Protein AF-A0A5C8CJ80-F1 (afdb_monomer)

Organism: NCBI:txid29522

Structure (mmCIF, N/CA/C/O backbone):
data_AF-A0A5C8CJ80-F1
#
_entry.id   AF-A0A5C8CJ80-F1
#
loop_
_atom_site.group_PDB
_atom_site.id
_atom_site.type_symbol
_atom_site.label_atom_id
_atom_site.label_alt_id
_atom_site.label_comp_id
_atom_site.label_asym_id
_atom_site.label_entity_id
_atom_site.label_seq_id
_atom_site.pdbx_PDB_ins_code
_atom_site.Cartn_x
_atom_site.Cartn_y
_atom_site.Cartn_z
_atom_site.occupancy
_atom_site.B_iso_or_equiv
_atom_site.auth_seq_id
_atom_site.auth_comp_id
_atom_site.auth_asym_id
_atom_site.auth_atom_id
_atom_site.pdbx_PDB_model_num
ATOM 1 N N . MET A 1 1 ? 3.776 5.904 17.808 1.00 72.81 1 MET A N 1
ATOM 2 C CA . MET A 1 1 ? 3.962 5.708 16.354 1.00 72.81 1 MET A CA 1
ATOM 3 C C . MET A 1 1 ? 4.358 7.046 15.762 1.00 72.81 1 MET A C 1
ATOM 5 O O . MET A 1 1 ? 3.759 8.034 16.156 1.00 72.81 1 MET A O 1
ATOM 9 N N . ASN A 1 2 ? 5.390 7.100 14.919 1.00 91.06 2 ASN A N 1
ATOM 10 C CA . ASN A 1 2 ? 5.827 8.347 14.285 1.00 91.06 2 ASN A CA 1
ATOM 11 C C . ASN A 1 2 ? 4.732 8.853 13.321 1.00 91.06 2 ASN A C 1
ATOM 13 O O . ASN A 1 2 ? 4.213 8.069 12.525 1.00 91.06 2 ASN A O 1
ATOM 17 N N . GLU A 1 3 ? 4.384 10.140 13.386 1.00 95.50 3 GLU A N 1
ATOM 18 C CA . GLU A 1 3 ? 3.374 10.762 12.514 1.00 95.50 3 GLU A CA 1
ATOM 19 C C . GLU A 1 3 ? 3.745 10.670 11.023 1.00 95.50 3 GLU A C 1
ATOM 21 O O . GLU A 1 3 ? 2.868 10.511 10.178 1.00 95.50 3 GLU A O 1
ATOM 26 N N . ILE A 1 4 ? 5.040 10.668 10.687 1.00 96.56 4 ILE A N 1
ATOM 27 C CA . ILE A 1 4 ? 5.526 10.464 9.315 1.00 96.56 4 ILE A CA 1
ATOM 28 C C . ILE A 1 4 ? 5.217 9.043 8.833 1.00 96.56 4 ILE A C 1
ATOM 30 O O . ILE A 1 4 ? 4.708 8.862 7.729 1.00 96.56 4 ILE A O 1
ATOM 34 N N . ILE A 1 5 ? 5.474 8.033 9.671 1.00 96.88 5 ILE A N 1
ATOM 35 C CA . ILE A 1 5 ? 5.142 6.632 9.362 1.00 96.88 5 ILE A CA 1
ATOM 36 C C . ILE A 1 5 ? 3.631 6.506 9.149 1.00 96.88 5 ILE A C 1
ATOM 38 O O . ILE A 1 5 ? 3.196 5.886 8.179 1.00 96.88 5 ILE A O 1
ATOM 42 N N . ARG A 1 6 ? 2.840 7.154 10.019 1.00 96.62 6 ARG A N 1
ATOM 43 C CA . ARG A 1 6 ? 1.379 7.204 9.907 1.00 96.62 6 ARG A CA 1
ATOM 44 C C . ARG A 1 6 ? 0.913 7.798 8.589 1.00 96.62 6 ARG A C 1
ATOM 46 O O . ARG A 1 6 ? 0.089 7.185 7.913 1.00 96.62 6 ARG A O 1
ATOM 53 N N . LYS A 1 7 ? 1.449 8.960 8.221 1.00 97.25 7 LYS A N 1
ATOM 54 C CA . LYS A 1 7 ? 1.187 9.601 6.932 1.00 97.25 7 LYS A CA 1
ATOM 55 C C . LYS A 1 7 ? 1.499 8.6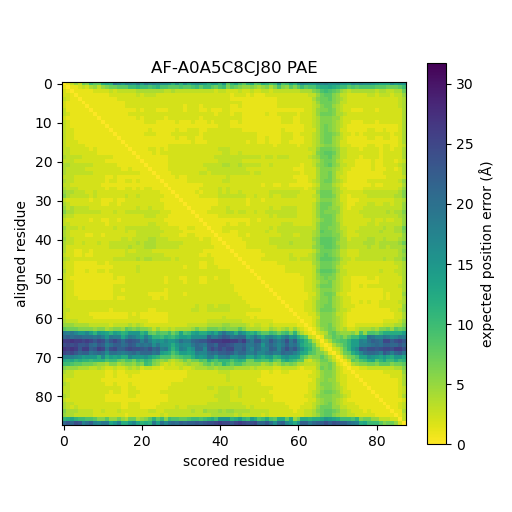52 5.776 1.00 97.25 7 LYS A C 1
ATOM 57 O O . LYS A 1 7 ? 0.635 8.420 4.940 1.00 97.25 7 LYS A O 1
ATOM 62 N N . ILE A 1 8 ? 2.689 8.053 5.768 1.00 98.06 8 ILE A N 1
ATOM 63 C CA . ILE A 1 8 ? 3.145 7.225 4.650 1.00 98.06 8 ILE A CA 1
ATOM 64 C C . ILE A 1 8 ? 2.271 5.988 4.447 1.00 98.06 8 ILE A C 1
ATOM 66 O O . ILE A 1 8 ? 1.822 5.734 3.328 1.00 98.06 8 ILE A O 1
ATOM 70 N N . TYR A 1 9 ? 1.997 5.217 5.504 1.00 96.81 9 TYR A N 1
ATOM 71 C CA . TYR A 1 9 ? 1.161 4.028 5.335 1.00 96.81 9 TYR A CA 1
ATOM 72 C C . TYR A 1 9 ? -0.274 4.408 4.945 1.00 96.81 9 TYR A C 1
ATOM 74 O O . TYR A 1 9 ? -0.916 3.690 4.179 1.00 96.81 9 TYR A O 1
ATOM 82 N N . THR A 1 10 ? -0.770 5.549 5.441 1.00 96.94 10 THR A N 1
ATOM 83 C CA . THR A 1 10 ? -2.108 6.056 5.111 1.00 96.94 10 THR A CA 1
ATOM 84 C C . THR A 1 10 ? -2.187 6.443 3.638 1.00 96.94 10 THR A C 1
ATOM 86 O O . THR A 1 10 ? -3.154 6.087 2.973 1.00 96.94 10 THR A O 1
ATOM 89 N N . ASP A 1 11 ? -1.166 7.107 3.094 1.00 97.94 11 ASP A N 1
ATOM 90 C CA . ASP A 1 11 ? -1.101 7.463 1.673 1.00 97.94 11 ASP A CA 1
ATOM 91 C C . ASP A 1 11 ? -1.092 6.220 0.769 1.00 97.94 11 ASP A C 1
ATOM 93 O O . ASP A 1 11 ? -1.779 6.194 -0.253 1.00 97.94 11 ASP A O 1
ATOM 97 N N . ILE A 1 12 ? -0.352 5.172 1.151 1.00 98.06 12 ILE A N 1
ATOM 98 C CA . ILE A 1 12 ? -0.306 3.901 0.410 1.00 98.06 12 ILE A CA 1
ATOM 99 C C . ILE A 1 12 ? -1.689 3.233 0.396 1.00 98.06 12 ILE A C 1
ATOM 101 O O . ILE A 1 12 ? -2.185 2.862 -0.669 1.00 98.06 12 ILE A O 1
ATOM 105 N N . LEU A 1 13 ? -2.343 3.128 1.554 1.00 97.69 13 LEU A N 1
ATOM 106 C CA . LEU A 1 13 ? -3.689 2.559 1.662 1.00 97.69 13 LEU A CA 1
ATOM 107 C C . LEU A 1 13 ? -4.735 3.404 0.921 1.00 97.69 13 LEU A C 1
ATOM 109 O O . LEU A 1 13 ? -5.584 2.866 0.212 1.00 97.69 13 LEU A O 1
ATOM 113 N N . ASN A 1 14 ? -4.637 4.732 1.000 1.00 97.50 14 ASN A N 1
ATOM 114 C CA . ASN A 1 14 ? -5.487 5.644 0.237 1.00 97.50 14 ASN A CA 1
ATOM 115 C C . ASN A 1 14 ? -5.272 5.501 -1.269 1.00 97.50 14 ASN A C 1
ATOM 117 O O . ASN A 1 14 ? -6.231 5.630 -2.026 1.00 97.50 14 ASN A O 1
ATOM 121 N N . LYS A 1 15 ? -4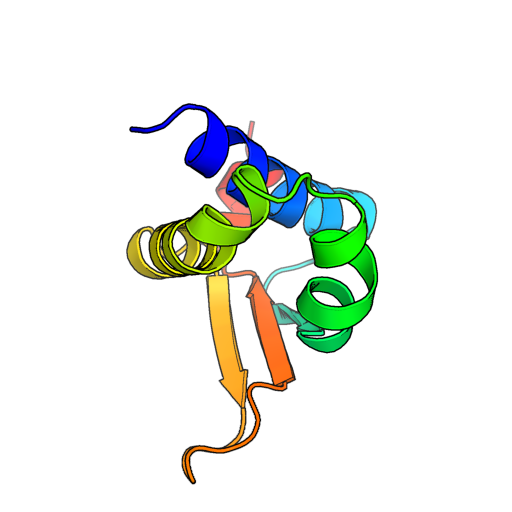.047 5.210 -1.727 1.00 97.94 15 LYS A N 1
ATOM 122 C CA . LYS A 1 15 ? -3.789 4.927 -3.141 1.00 97.94 15 LYS A CA 1
ATOM 123 C C . LYS A 1 15 ? -4.516 3.665 -3.601 1.00 97.94 15 LYS A C 1
ATOM 125 O O . LYS A 1 15 ? -5.116 3.688 -4.674 1.00 97.94 15 LYS A O 1
ATOM 130 N N . MET A 1 16 ? -4.466 2.597 -2.807 1.00 98.19 16 MET A N 1
ATOM 131 C CA . MET A 1 16 ? -5.203 1.359 -3.087 1.00 98.19 16 MET A CA 1
ATOM 132 C C . MET A 1 16 ? -6.710 1.630 -3.118 1.00 98.19 16 MET A C 1
ATOM 134 O O . MET A 1 16 ? -7.375 1.283 -4.090 1.00 98.19 16 MET A O 1
ATOM 138 N N . ARG A 1 17 ? -7.223 2.369 -2.125 1.00 97.75 17 ARG A N 1
ATOM 139 C CA . ARG A 1 17 ? -8.633 2.773 -2.063 1.00 97.75 17 ARG A CA 1
ATOM 140 C C . ARG A 1 17 ? -9.069 3.601 -3.272 1.00 97.75 17 ARG A C 1
ATOM 142 O O . ARG A 1 17 ? -10.123 3.353 -3.838 1.00 97.75 17 ARG A O 1
ATOM 149 N N . TYR A 1 18 ? -8.271 4.596 -3.656 1.00 97.31 18 TYR A N 1
ATOM 150 C CA . TYR A 1 18 ? -8.540 5.470 -4.802 1.00 97.31 18 TYR A CA 1
ATOM 151 C C . TYR A 1 18 ? -8.560 4.706 -6.131 1.00 97.31 18 TYR A C 1
ATOM 153 O O . TYR A 1 18 ? -9.243 5.108 -7.065 1.00 97.31 18 TYR A O 1
ATOM 161 N N . ASN A 1 19 ? -7.794 3.620 -6.221 1.00 97.44 19 ASN A N 1
ATOM 162 C CA . ASN A 1 19 ? -7.772 2.741 -7.382 1.00 97.44 19 ASN A CA 1
ATOM 163 C C . ASN A 1 19 ? -8.877 1.662 -7.347 1.00 97.44 19 ASN A C 1
ATOM 165 O O . ASN A 1 19 ? -8.849 0.772 -8.193 1.00 97.44 19 ASN A O 1
ATOM 169 N N . ASP A 1 20 ? -9.801 1.715 -6.381 1.00 97.56 20 A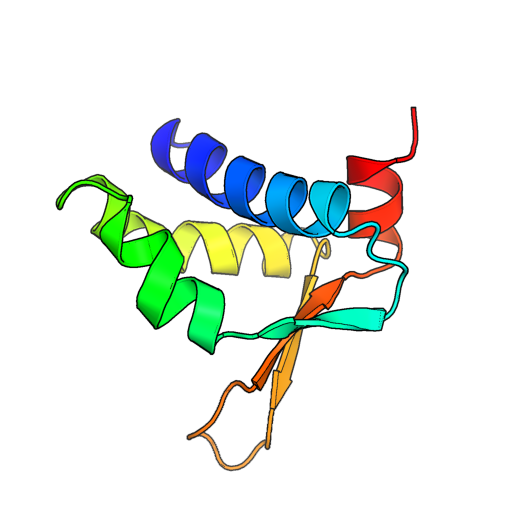SP A N 1
ATOM 170 C CA . ASP A 1 20 ? -10.869 0.727 -6.177 1.00 97.56 20 ASP A CA 1
ATOM 171 C C . ASP A 1 20 ? -10.364 -0.719 -6.018 1.00 97.56 20 ASP A C 1
ATOM 173 O O . ASP A 1 20 ? -10.966 -1.666 -6.531 1.00 97.56 20 ASP A O 1
ATOM 177 N N . PHE A 1 21 ? -9.245 -0.890 -5.306 1.00 98.00 21 PHE A N 1
ATOM 178 C CA . PHE A 1 21 ? -8.646 -2.205 -5.081 1.00 98.00 21 PHE A CA 1
ATOM 179 C C . PHE A 1 21 ? -9.563 -3.135 -4.284 1.00 98.00 21 PHE A C 1
ATOM 181 O O . PHE A 1 21 ? -10.174 -2.756 -3.283 1.00 98.00 21 PHE A O 1
ATOM 188 N N . ARG A 1 22 ? -9.588 -4.396 -4.701 1.00 97.81 22 ARG A N 1
ATOM 189 C CA . ARG A 1 22 ? -10.175 -5.529 -3.991 1.00 97.81 22 ARG A CA 1
ATOM 190 C C . ARG A 1 22 ? -9.091 -6.313 -3.261 1.00 97.81 22 ARG A C 1
ATOM 192 O O . ARG A 1 22 ? -7.897 -6.077 -3.427 1.00 97.81 22 ARG A O 1
ATOM 199 N N . VAL A 1 23 ? -9.530 -7.253 -2.432 1.00 97.56 23 VAL A N 1
ATOM 200 C CA . VAL A 1 23 ? -8.637 -8.264 -1.856 1.00 97.56 23 VAL A CA 1
ATOM 201 C C . VAL A 1 23 ? -7.882 -8.962 -2.986 1.00 97.56 23 VAL A C 1
ATOM 203 O O . VAL A 1 23 ? -8.467 -9.241 -4.032 1.00 97.56 23 VAL A O 1
ATOM 206 N N . ASP A 1 24 ? -6.596 -9.200 -2.758 1.00 96.69 24 ASP A N 1
ATOM 207 C CA . ASP A 1 24 ? -5.626 -9.771 -3.693 1.00 96.69 24 ASP A CA 1
ATOM 208 C C . ASP A 1 24 ? -5.182 -8.851 -4.850 1.00 96.69 24 ASP A C 1
ATOM 210 O O . ASP A 1 24 ? -4.299 -9.228 -5.620 1.00 96.69 24 ASP A O 1
ATOM 214 N N . ASP A 1 25 ? -5.691 -7.615 -4.950 1.00 97.38 25 ASP A N 1
ATOM 215 C CA . ASP A 1 25 ? -5.155 -6.650 -5.917 1.00 97.38 25 ASP A CA 1
ATOM 216 C C . ASP A 1 25 ? -3.754 -6.164 -5.509 1.00 97.38 25 ASP A C 1
ATOM 218 O O . ASP A 1 25 ? -3.465 -5.879 -4.339 1.00 97.38 25 ASP A O 1
ATOM 222 N N . LEU A 1 26 ? -2.883 -6.017 -6.512 1.00 96.62 26 LEU A N 1
ATOM 223 C CA . LEU A 1 26 ? -1.481 -5.644 -6.345 1.00 96.62 26 LEU A CA 1
ATOM 224 C C . LEU A 1 26 ? -1.231 -4.159 -6.631 1.00 96.62 26 LEU A C 1
ATOM 226 O O . LEU A 1 26 ? -1.524 -3.640 -7.711 1.00 96.62 26 LEU A O 1
ATOM 230 N N . LEU A 1 27 ? -0.574 -3.482 -5.687 1.00 97.19 27 LEU A N 1
ATOM 231 C CA . LEU A 1 27 ? 0.030 -2.168 -5.884 1.00 97.19 27 LEU A CA 1
ATOM 232 C C . LEU A 1 27 ? 1.486 -2.355 -6.328 1.00 97.19 27 LEU A C 1
ATOM 234 O O . LEU A 1 27 ? 2.307 -2.791 -5.516 1.00 97.19 27 LEU A O 1
ATOM 238 N N . PRO A 1 28 ? 1.853 -1.983 -7.569 1.00 95.50 28 PRO A N 1
ATOM 239 C CA . PRO A 1 28 ? 3.199 -2.224 -8.068 1.00 95.50 28 PRO A CA 1
ATOM 240 C C . PRO A 1 28 ? 4.258 -1.499 -7.242 1.00 95.50 28 PRO A C 1
ATOM 242 O O . PRO A 1 28 ? 4.170 -0.284 -7.034 1.00 95.50 28 PRO A O 1
ATOM 245 N N . MET A 1 29 ? 5.332 -2.204 -6.881 1.00 93.06 29 MET A N 1
ATOM 246 C CA . MET A 1 29 ? 6.471 -1.604 -6.175 1.00 93.06 29 MET A CA 1
ATOM 247 C C . MET A 1 29 ? 7.096 -0.466 -6.996 1.00 93.06 29 MET A C 1
ATOM 249 O O . MET A 1 29 ? 7.586 0.526 -6.456 1.00 93.06 29 MET A O 1
ATOM 253 N N . LYS A 1 30 ? 6.975 -0.537 -8.329 1.00 92.38 30 LYS A N 1
ATOM 254 C CA . LYS A 1 30 ? 7.342 0.543 -9.252 1.00 92.38 30 LYS A CA 1
ATOM 255 C C . LYS A 1 30 ? 6.660 1.873 -8.914 1.00 92.38 30 LYS A C 1
ATOM 257 O O . LYS A 1 30 ? 7.318 2.906 -8.986 1.00 92.38 30 LYS A O 1
ATOM 262 N N . TRP A 1 31 ? 5.376 1.872 -8.546 1.00 95.56 31 TRP A N 1
ATOM 263 C CA . TRP A 1 31 ? 4.679 3.102 -8.158 1.00 95.56 31 TRP A CA 1
ATOM 264 C C . TRP A 1 31 ? 5.259 3.674 -6.859 1.00 95.56 31 TRP A C 1
ATOM 266 O O . TRP A 1 31 ? 5.528 4.873 -6.781 1.00 95.56 31 TRP A O 1
ATOM 276 N N . ILE A 1 32 ? 5.546 2.818 -5.875 1.00 94.81 32 ILE A N 1
ATOM 277 C CA . ILE A 1 32 ? 6.159 3.230 -4.606 1.00 94.81 32 ILE A CA 1
ATOM 278 C C . ILE A 1 32 ? 7.537 3.857 -4.861 1.00 94.81 32 ILE A C 1
ATOM 280 O O . ILE A 1 32 ? 7.794 4.990 -4.454 1.00 94.81 32 ILE A O 1
ATOM 284 N N . CYS A 1 33 ? 8.414 3.154 -5.583 1.00 91.88 33 CYS A N 1
ATOM 285 C CA . CYS A 1 33 ? 9.798 3.577 -5.790 1.00 91.88 33 CYS A CA 1
ATOM 286 C C . CYS A 1 33 ? 9.954 4.751 -6.762 1.00 91.88 33 CYS A C 1
ATOM 288 O O . CYS A 1 33 ? 10.832 5.587 -6.552 1.00 91.88 33 CYS A O 1
ATOM 290 N N . LEU A 1 34 ? 9.158 4.794 -7.836 1.00 93.88 34 LEU A N 1
ATOM 291 C CA . LEU A 1 34 ? 9.344 5.747 -8.939 1.00 93.88 34 LEU A CA 1
ATOM 292 C C . LEU A 1 34 ? 8.329 6.887 -8.960 1.00 93.88 34 LEU A C 1
ATOM 294 O O . LEU A 1 34 ? 8.494 7.825 -9.735 1.00 93.88 34 LEU A O 1
ATOM 298 N N . THR A 1 35 ? 7.278 6.830 -8.146 1.00 95.69 35 THR A N 1
ATOM 299 C CA . THR A 1 35 ? 6.267 7.891 -8.090 1.00 95.69 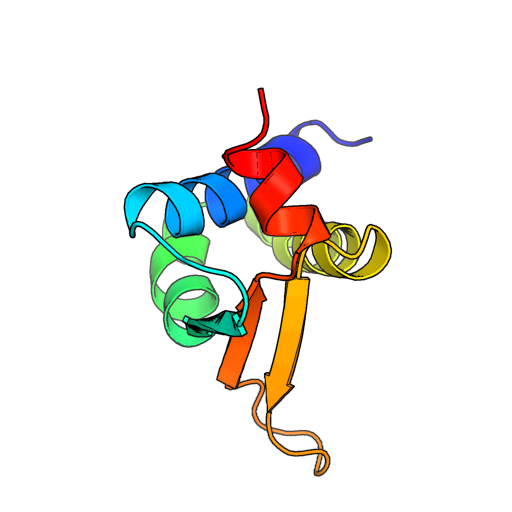35 THR A CA 1
ATOM 300 C C . THR A 1 35 ? 6.130 8.416 -6.675 1.00 95.69 35 THR A C 1
ATOM 302 O O . THR A 1 35 ? 6.482 9.564 -6.419 1.00 95.69 35 THR A O 1
ATOM 305 N N . TYR A 1 36 ? 5.682 7.579 -5.744 1.00 97.19 36 TYR A N 1
ATOM 306 C CA . TYR A 1 36 ? 5.358 8.033 -4.397 1.00 97.19 36 TYR A CA 1
ATOM 307 C C . TYR A 1 36 ? 6.592 8.523 -3.627 1.00 97.19 36 TYR A C 1
ATOM 309 O O . TYR A 1 36 ? 6.570 9.609 -3.055 1.00 97.19 36 TYR A O 1
ATOM 317 N N . ARG A 1 37 ? 7.722 7.805 -3.705 1.00 95.69 37 ARG A N 1
ATOM 318 C CA . ARG A 1 37 ? 8.980 8.221 -3.063 1.00 95.69 37 ARG A CA 1
ATOM 319 C C . ARG A 1 37 ? 9.426 9.634 -3.461 1.00 95.69 37 ARG A C 1
ATOM 321 O O . ARG A 1 37 ? 9.965 10.346 -2.623 1.00 95.69 37 ARG A O 1
ATOM 328 N N . PHE A 1 38 ? 9.203 10.048 -4.709 1.00 95.38 38 PHE A N 1
ATOM 329 C CA . PHE A 1 38 ? 9.583 11.383 -5.194 1.00 95.38 38 PHE A CA 1
ATOM 330 C C . PHE A 1 38 ? 8.621 12.494 -4.752 1.00 95.38 38 PHE A C 1
ATOM 332 O O . PHE A 1 38 ? 8.956 13.668 -4.881 1.00 95.38 38 PHE A O 1
ATOM 339 N N . GLN A 1 39 ? 7.448 12.140 -4.224 1.00 96.44 39 GLN A N 1
ATOM 340 C CA . GLN A 1 39 ? 6.510 13.082 -3.605 1.00 96.44 39 GLN A CA 1
ATOM 341 C C . GLN A 1 39 ? 6.846 13.341 -2.129 1.00 96.44 39 GLN A C 1
ATOM 343 O O . GLN A 1 39 ? 6.360 14.311 -1.551 1.00 96.44 39 GLN A O 1
ATOM 348 N N . LEU A 1 40 ? 7.679 12.487 -1.526 1.00 96.62 40 LEU A N 1
ATOM 349 C CA . LEU A 1 40 ? 8.148 12.615 -0.153 1.00 96.62 40 LEU A CA 1
ATOM 350 C C . LEU A 1 40 ? 9.383 13.510 -0.066 1.00 96.62 40 LEU A C 1
ATOM 352 O O . LEU A 1 40 ? 10.298 13.429 -0.896 1.00 96.62 40 LEU A O 1
ATOM 356 N N . ASN A 1 41 ? 9.457 14.306 0.999 1.00 96.94 41 ASN A N 1
ATOM 357 C CA . ASN A 1 41 ? 10.669 15.055 1.309 1.00 96.94 41 ASN A CA 1
ATOM 358 C C . ASN A 1 41 ? 11.806 14.110 1.785 1.00 96.94 41 ASN A C 1
ATOM 360 O O . ASN A 1 41 ? 11.549 12.953 2.135 1.00 96.94 41 ASN A O 1
ATOM 364 N N . PRO A 1 42 ? 13.076 14.562 1.815 1.00 95.88 42 PRO A N 1
ATOM 365 C CA . PRO A 1 42 ? 14.206 13.701 2.174 1.00 95.88 42 PRO A CA 1
ATOM 366 C C . PRO A 1 42 ? 14.123 13.054 3.563 1.00 95.88 42 PRO A C 1
ATOM 368 O O . PRO A 1 42 ? 14.672 11.972 3.754 1.00 95.88 42 PRO A O 1
ATOM 371 N N . GLU A 1 43 ? 13.461 13.693 4.529 1.00 94.56 43 GLU A N 1
ATOM 372 C CA . GLU A 1 43 ? 13.254 13.135 5.867 1.00 94.56 43 GLU A CA 1
ATOM 373 C C . GLU A 1 43 ? 12.202 12.023 5.837 1.00 94.56 43 GLU A C 1
ATOM 375 O O . GLU A 1 43 ? 12.446 10.927 6.339 1.00 94.56 43 GLU A O 1
ATOM 380 N N . GLU A 1 44 ? 11.075 12.259 5.167 1.00 96.38 44 GLU A N 1
ATOM 381 C CA . GLU A 1 44 ? 9.990 11.288 5.013 1.00 96.38 44 GLU A CA 1
ATOM 382 C C . GLU A 1 44 ? 10.437 10.025 4.274 1.00 96.38 44 GLU A C 1
ATOM 384 O O . GLU A 1 44 ? 10.078 8.916 4.666 1.00 96.38 44 GLU A O 1
ATOM 389 N N . GLN A 1 45 ? 11.283 10.165 3.249 1.00 96.19 45 GLN A N 1
ATOM 390 C CA . GLN A 1 45 ? 11.807 9.017 2.504 1.00 96.19 45 GLN A CA 1
ATOM 391 C C . GLN A 1 45 ? 12.540 8.004 3.392 1.00 96.19 45 GLN A C 1
ATOM 393 O O . GLN A 1 45 ? 12.549 6.816 3.069 1.00 96.19 45 GLN A O 1
ATOM 398 N N . ARG A 1 46 ? 13.137 8.444 4.509 1.00 95.94 46 ARG A N 1
ATOM 399 C CA . ARG A 1 46 ? 13.850 7.558 5.446 1.00 95.94 46 ARG A CA 1
ATOM 400 C C . ARG A 1 46 ? 12.901 6.592 6.155 1.00 95.94 46 ARG A C 1
ATOM 402 O O . ARG A 1 46 ? 13.321 5.494 6.493 1.00 95.94 46 ARG A O 1
ATOM 409 N N . TYR A 1 47 ? 11.635 6.976 6.306 1.00 96.81 47 TYR A N 1
ATOM 410 C CA . TYR A 1 47 ? 10.600 6.197 6.988 1.00 96.81 47 TYR A CA 1
ATOM 411 C C . TYR A 1 47 ? 9.754 5.337 6.041 1.00 96.81 47 TYR A C 1
ATOM 413 O O . TYR A 1 47 ? 8.870 4.615 6.498 1.00 96.81 47 TYR A O 1
ATOM 421 N N . LEU A 1 48 ? 10.008 5.378 4.726 1.00 96.00 48 LEU A N 1
ATOM 422 C CA . LEU A 1 48 ? 9.231 4.611 3.748 1.00 96.00 48 LEU A CA 1
ATOM 423 C C . LEU A 1 48 ? 9.316 3.097 4.001 1.00 96.00 48 LEU A C 1
ATOM 425 O O . LEU A 1 48 ? 8.302 2.409 3.926 1.00 96.00 48 LEU A O 1
ATOM 429 N N . GLY A 1 49 ? 10.508 2.592 4.334 1.00 94.56 49 GLY A N 1
ATOM 430 C CA . GLY A 1 49 ? 10.708 1.180 4.673 1.00 94.56 49 GLY A CA 1
ATOM 431 C C . GLY A 1 49 ? 9.924 0.768 5.919 1.00 94.56 49 GLY A C 1
ATOM 432 O O . GLY A 1 49 ? 9.161 -0.191 5.864 1.00 94.56 49 GLY A O 1
ATOM 433 N N . GLU A 1 50 ? 10.036 1.546 6.999 1.00 96.69 50 GLU A N 1
ATOM 434 C CA . GLU A 1 50 ? 9.320 1.297 8.261 1.00 96.69 50 GLU A CA 1
ATOM 435 C C . GLU A 1 50 ? 7.795 1.342 8.086 1.00 96.69 50 GLU A C 1
ATOM 437 O O . GLU A 1 50 ? 7.068 0.563 8.696 1.00 96.69 50 GLU A O 1
ATOM 442 N N . ALA A 1 51 ? 7.284 2.231 7.232 1.00 97.12 51 ALA A N 1
ATOM 443 C CA . ALA A 1 51 ? 5.856 2.307 6.951 1.00 97.12 51 ALA A CA 1
ATOM 444 C C . ALA A 1 51 ? 5.339 1.096 6.161 1.00 97.12 51 ALA A C 1
ATOM 446 O O . ALA A 1 51 ? 4.251 0.599 6.450 1.00 97.12 51 ALA A O 1
ATOM 447 N N . ILE A 1 52 ? 6.114 0.591 5.197 1.00 96.19 52 ILE A N 1
A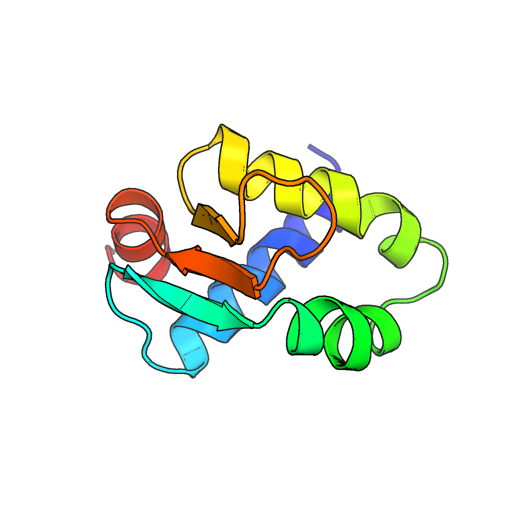TOM 448 C CA . ILE A 1 52 ? 5.776 -0.644 4.474 1.00 96.19 52 ILE A CA 1
ATOM 449 C C . ILE A 1 52 ? 5.831 -1.845 5.426 1.00 96.19 52 ILE A C 1
ATOM 451 O O . ILE A 1 52 ? 4.910 -2.658 5.442 1.00 96.19 52 ILE A O 1
ATOM 455 N N . GLU A 1 53 ? 6.864 -1.931 6.264 1.00 95.88 53 GLU A N 1
ATOM 456 C CA . GLU A 1 53 ? 6.983 -2.974 7.285 1.00 95.88 53 GLU A CA 1
ATOM 457 C C . GLU A 1 53 ? 5.817 -2.936 8.280 1.00 95.88 53 GLU A C 1
ATOM 459 O O . GLU A 1 53 ? 5.284 -3.984 8.647 1.00 95.88 53 GLU A O 1
ATOM 464 N N . TYR A 1 54 ? 5.358 -1.743 8.665 1.00 96.94 54 TYR A N 1
ATOM 465 C CA . TYR A 1 54 ? 4.168 -1.582 9.493 1.00 96.94 54 TYR A CA 1
ATOM 466 C C . TYR A 1 54 ? 2.912 -2.136 8.805 1.00 96.94 54 TYR A C 1
ATOM 468 O O . TYR A 1 54 ? 2.157 -2.873 9.441 1.00 96.94 54 TYR A O 1
ATOM 476 N N . LEU A 1 55 ? 2.688 -1.838 7.518 1.00 97.31 55 LEU A N 1
ATOM 477 C CA . LEU A 1 55 ? 1.548 -2.382 6.764 1.00 97.31 55 LEU A CA 1
ATOM 478 C C . LEU A 1 55 ? 1.557 -3.915 6.738 1.00 97.31 55 LEU A C 1
ATOM 480 O O . LEU A 1 55 ? 0.519 -4.537 6.957 1.00 97.31 55 LEU A O 1
ATOM 484 N N . ILE A 1 56 ? 2.729 -4.510 6.508 1.00 96.75 56 ILE A N 1
ATOM 485 C CA . ILE A 1 56 ? 2.911 -5.966 6.475 1.00 96.75 56 ILE A CA 1
ATOM 486 C C . ILE A 1 56 ? 2.689 -6.566 7.868 1.00 96.75 56 ILE A C 1
ATOM 488 O O . ILE A 1 56 ? 1.940 -7.527 8.021 1.00 96.75 56 ILE A O 1
ATOM 492 N N . SER A 1 57 ? 3.290 -5.974 8.902 1.00 96.88 57 SER A N 1
ATOM 493 C CA . SER A 1 57 ? 3.231 -6.486 10.279 1.00 96.88 57 SER A CA 1
ATOM 494 C C . SER A 1 57 ? 1.826 -6.436 10.877 1.00 96.88 57 SER A C 1
ATOM 496 O O . SER A 1 57 ? 1.474 -7.285 11.691 1.00 96.88 57 SER A O 1
ATOM 498 N N . ASN A 1 58 ? 1.009 -5.459 10.472 1.00 96.44 58 ASN A N 1
ATOM 499 C CA . ASN A 1 58 ? -0.403 -5.377 10.866 1.00 96.44 58 ASN A CA 1
ATOM 500 C C . ASN A 1 58 ? -1.318 -6.208 9.951 1.00 96.44 58 ASN A C 1
ATOM 502 O O . ASN A 1 58 ? -2.532 -6.210 10.134 1.00 96.44 58 ASN A O 1
ATOM 506 N N . GLY A 1 59 ? -0.752 -6.911 8.968 1.00 97.38 59 GLY A N 1
ATOM 507 C CA . GLY A 1 59 ? -1.488 -7.786 8.067 1.00 97.38 59 GLY A CA 1
ATOM 508 C C . GLY A 1 59 ? -2.359 -7.052 7.054 1.00 97.38 59 GLY A C 1
ATOM 509 O O . GLY A 1 59 ? -3.227 -7.691 6.473 1.00 97.38 59 GLY A O 1
ATOM 510 N N . TYR A 1 60 ? -2.160 -5.751 6.822 1.00 98.06 60 TYR A N 1
ATOM 511 C CA . TYR A 1 60 ? -2.941 -4.984 5.842 1.00 98.06 60 TYR A CA 1
ATOM 512 C C . TYR A 1 60 ? -2.535 -5.282 4.398 1.00 98.06 60 TYR A C 1
ATOM 514 O O . TYR A 1 60 ? -3.357 -5.199 3.488 1.00 98.06 60 TYR A O 1
ATOM 522 N N . VAL A 1 61 ? -1.268 -5.633 4.185 1.00 97.69 61 VAL A N 1
ATOM 523 C CA . VAL A 1 61 ? -0.740 -6.025 2.876 1.00 97.69 61 VAL A CA 1
ATOM 524 C C . VAL A 1 61 ? 0.208 -7.212 3.019 1.00 97.69 61 VAL A C 1
ATOM 526 O O . VAL A 1 61 ? 0.767 -7.444 4.090 1.00 97.69 61 VAL A O 1
ATOM 529 N N . THR A 1 62 ? 0.437 -7.931 1.926 1.00 96.44 62 THR A N 1
ATOM 530 C CA . THR A 1 62 ? 1.543 -8.890 1.793 1.00 96.44 62 THR A CA 1
ATOM 531 C C . THR A 1 62 ? 2.467 -8.485 0.646 1.00 96.44 62 THR A C 1
ATOM 533 O O . THR A 1 62 ? 2.149 -7.578 -0.123 1.00 96.44 62 THR A O 1
ATOM 536 N N . LEU A 1 63 ? 3.643 -9.105 0.560 1.00 92.56 63 LEU A N 1
ATOM 537 C CA . LEU A 1 63 ? 4.555 -8.915 -0.566 1.00 92.56 63 LEU A CA 1
ATOM 538 C C . LEU A 1 63 ? 4.275 -9.973 -1.631 1.00 92.56 63 LEU A C 1
ATOM 540 O O . LEU A 1 63 ? 4.223 -11.159 -1.314 1.00 92.56 63 LEU A O 1
ATOM 544 N N . GLU A 1 64 ? 4.191 -9.548 -2.886 1.00 89.62 64 GLU A N 1
ATOM 545 C CA . GLU A 1 64 ? 4.257 -10.447 -4.040 1.00 89.62 64 GLU A CA 1
ATOM 546 C C . GLU A 1 64 ? 5.600 -10.269 -4.750 1.00 89.62 64 GLU A C 1
ATOM 548 O O . GLU A 1 64 ? 6.096 -9.148 -4.904 1.00 89.62 64 GLU A O 1
ATOM 553 N N . GLY A 1 65 ? 6.219 -11.385 -5.133 1.00 81.44 65 GLY A N 1
ATOM 554 C CA . GLY A 1 65 ? 7.507 -11.417 -5.817 1.00 81.44 65 GLY A CA 1
ATOM 555 C C . GLY A 1 65 ? 8.184 -12.783 -5.735 1.00 81.44 65 GLY A C 1
ATOM 556 O O . GLY A 1 65 ? 7.808 -13.655 -4.951 1.00 81.44 65 GLY A O 1
ATOM 557 N N . THR A 1 66 ? 9.210 -12.990 -6.557 1.00 62.16 66 THR A N 1
ATOM 558 C CA . THR A 1 66 ? 9.936 -14.267 -6.593 1.00 62.16 66 THR A CA 1
ATOM 559 C C . THR A 1 66 ? 10.856 -14.437 -5.381 1.00 62.16 66 THR A C 1
ATOM 561 O O . THR A 1 66 ? 11.709 -13.586 -5.114 1.00 62.16 66 THR A O 1
ATOM 564 N N . ASN A 1 67 ? 10.751 -15.599 -4.722 1.00 54.31 67 ASN A N 1
ATOM 565 C CA . ASN A 1 67 ? 11.542 -16.038 -3.558 1.00 54.31 67 ASN A CA 1
ATOM 566 C C . ASN A 1 67 ? 13.072 -16.105 -3.779 1.00 54.31 67 ASN A C 1
ATOM 568 O O . ASN A 1 67 ? 13.813 -16.384 -2.842 1.00 54.31 67 ASN A O 1
ATOM 572 N N . GLU A 1 68 ? 13.572 -15.803 -4.981 1.00 60.81 68 GLU A N 1
ATOM 573 C CA . GLU A 1 68 ? 15.009 -15.717 -5.292 1.00 60.81 68 GLU A CA 1
ATOM 574 C C . GLU A 1 68 ? 15.590 -14.301 -5.089 1.00 60.81 68 GLU A C 1
ATOM 576 O O . GLU A 1 68 ? 16.663 -13.954 -5.587 1.00 60.81 68 GLU A O 1
ATOM 581 N N . GLY A 1 69 ? 14.892 -13.475 -4.303 1.00 52.25 69 GLY A N 1
ATOM 582 C CA . GLY A 1 69 ? 15.517 -12.419 -3.508 1.00 52.25 69 GLY A CA 1
ATOM 583 C C . GLY A 1 69 ? 15.910 -11.146 -4.251 1.00 52.25 69 GLY A C 1
ATOM 584 O O . GLY A 1 69 ? 16.785 -10.427 -3.769 1.00 52.25 69 GLY A O 1
ATOM 585 N N . ARG A 1 70 ? 15.317 -10.842 -5.414 1.00 58.06 70 ARG A N 1
ATOM 586 C CA . ARG A 1 70 ? 15.705 -9.632 -6.171 1.00 58.06 70 ARG A CA 1
ATOM 587 C C . ARG A 1 70 ? 14.579 -8.765 -6.709 1.00 58.06 70 ARG A C 1
ATOM 589 O O . ARG A 1 70 ? 14.854 -7.617 -7.046 1.00 58.06 70 ARG A O 1
ATOM 596 N N . ILE A 1 71 ? 13.344 -9.256 -6.774 1.00 65.06 71 ILE A N 1
ATOM 597 C CA . ILE A 1 71 ? 12.233 -8.482 -7.332 1.00 65.06 71 ILE A CA 1
ATOM 598 C C . ILE A 1 71 ? 11.015 -8.657 -6.431 1.00 65.06 71 ILE A C 1
ATOM 600 O O . ILE A 1 71 ? 10.464 -9.750 -6.327 1.00 65.06 71 ILE A O 1
ATOM 604 N N . ILE A 1 72 ? 10.649 -7.571 -5.751 1.00 80.75 72 ILE A N 1
ATOM 605 C C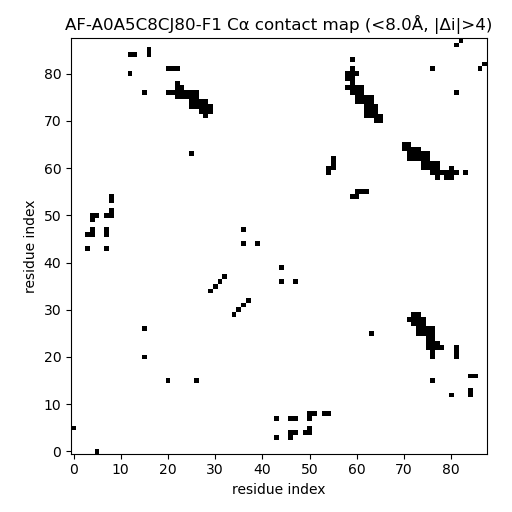A . ILE A 1 72 ? 9.333 -7.419 -5.134 1.00 80.75 72 ILE A CA 1
ATOM 606 C C . ILE A 1 72 ? 8.460 -6.762 -6.199 1.00 80.75 72 ILE A C 1
ATOM 608 O O . ILE A 1 72 ? 8.725 -5.622 -6.592 1.00 80.75 72 ILE A O 1
ATOM 612 N N . ASP A 1 73 ? 7.455 -7.486 -6.674 1.00 86.06 73 ASP A N 1
ATOM 613 C CA . ASP A 1 73 ? 6.534 -7.022 -7.709 1.00 86.06 73 ASP A CA 1
ATOM 614 C C . ASP A 1 73 ? 5.572 -5.974 -7.142 1.00 86.06 73 ASP A C 1
ATOM 616 O O . ASP A 1 73 ? 5.296 -4.953 -7.787 1.00 86.06 73 ASP A O 1
ATOM 620 N N . GLY A 1 74 ? 5.140 -6.141 -5.890 1.00 93.75 74 GLY A N 1
ATOM 621 C CA . GLY A 1 74 ? 4.257 -5.176 -5.253 1.00 93.75 74 GLY A CA 1
ATOM 622 C C . GLY A 1 74 ? 3.760 -5.548 -3.867 1.00 93.75 74 GLY A C 1
ATOM 623 O O . GLY A 1 74 ? 4.215 -6.506 -3.244 1.00 93.75 74 GLY A O 1
ATOM 624 N N . LEU A 1 75 ? 2.832 -4.718 -3.394 1.00 96.38 75 LEU A N 1
ATOM 625 C CA . LEU A 1 75 ? 2.064 -4.935 -2.174 1.00 96.38 75 LEU A CA 1
ATOM 626 C C . LEU A 1 75 ? 0.679 -5.451 -2.553 1.00 96.38 75 LEU A C 1
ATOM 628 O O . LEU A 1 75 ? -0.041 -4.759 -3.269 1.00 96.38 75 LEU A O 1
ATOM 632 N N . VAL A 1 76 ? 0.303 -6.622 -2.058 1.00 97.56 76 VAL A N 1
ATOM 633 C CA . VAL A 1 76 ? -1.017 -7.222 -2.281 1.00 97.56 76 VAL A CA 1
ATOM 634 C C . VAL A 1 76 ? -1.932 -6.872 -1.118 1.00 97.56 76 VAL A C 1
ATOM 636 O O . VAL A 1 76 ? -1.560 -7.087 0.038 1.00 97.56 76 VAL A O 1
ATOM 639 N N . LEU A 1 77 ? -3.112 -6.324 -1.409 1.00 98.31 77 LEU A N 1
ATOM 640 C CA . LEU A 1 77 ? -4.094 -5.953 -0.391 1.00 98.31 77 LEU A CA 1
ATOM 641 C C . LEU A 1 77 ? -4.725 -7.205 0.235 1.00 98.31 77 LEU A C 1
ATOM 643 O O . LEU A 1 77 ? -5.271 -8.052 -0.468 1.00 98.31 77 LEU A O 1
ATOM 647 N N . THR A 1 78 ? -4.689 -7.320 1.562 1.00 98.31 78 THR A N 1
ATOM 648 C CA . THR A 1 78 ? -5.342 -8.434 2.269 1.00 98.31 78 THR A CA 1
ATOM 649 C C . THR A 1 78 ? -6.802 -8.118 2.584 1.00 98.31 78 THR A C 1
ATOM 651 O O . THR A 1 78 ? -7.234 -6.967 2.504 1.00 98.31 78 THR A O 1
ATOM 654 N N . GLN A 1 79 ? -7.553 -9.119 3.058 1.00 97.94 79 GLN A N 1
ATOM 655 C CA . GLN A 1 79 ? -8.883 -8.888 3.628 1.00 97.94 79 GL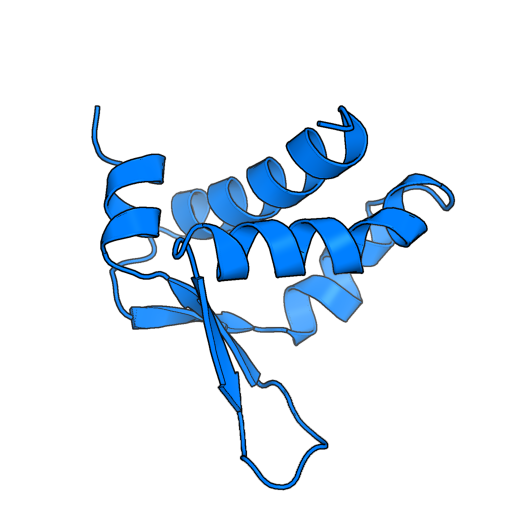N A CA 1
ATOM 656 C C . GLN A 1 79 ? -8.848 -7.874 4.783 1.00 97.94 79 GLN A C 1
ATOM 658 O O . GLN A 1 79 ? -9.658 -6.958 4.808 1.00 97.94 79 GLN A O 1
ATOM 663 N N . ALA A 1 80 ? -7.875 -7.975 5.696 1.00 97.50 80 ALA A N 1
ATOM 664 C CA . ALA A 1 80 ? -7.761 -7.042 6.819 1.00 97.50 80 ALA A CA 1
ATOM 665 C C . ALA A 1 80 ? -7.463 -5.605 6.355 1.00 97.50 80 ALA A C 1
ATOM 667 O O . ALA A 1 80 ? -7.993 -4.650 6.918 1.00 97.50 80 ALA A O 1
ATOM 668 N N . GLY A 1 81 ? -6.634 -5.438 5.319 1.00 97.50 81 GLY A N 1
ATOM 669 C CA . GLY A 1 81 ? -6.383 -4.132 4.710 1.00 97.50 81 GLY A CA 1
ATOM 670 C C . GLY A 1 81 ? -7.615 -3.575 4.000 1.00 97.50 81 GLY A C 1
ATOM 671 O O . GLY A 1 81 ? -7.918 -2.393 4.143 1.00 97.50 81 GLY A O 1
ATOM 672 N N . TYR A 1 82 ? -8.345 -4.426 3.278 1.00 98.00 82 TYR A N 1
ATOM 673 C CA . TYR A 1 82 ? -9.598 -4.065 2.618 1.00 98.00 82 TYR A CA 1
ATOM 674 C C . TYR A 1 82 ? -10.652 -3.602 3.631 1.00 98.00 82 TYR A C 1
ATOM 676 O O . TYR A 1 82 ? -11.226 -2.521 3.481 1.00 98.00 82 TYR A O 1
ATOM 684 N N . ASP A 1 83 ? -10.848 -4.369 4.703 1.00 96.81 83 ASP A N 1
ATOM 685 C CA . ASP A 1 83 ? -11.764 -4.026 5.790 1.00 96.81 83 ASP A CA 1
ATOM 686 C C . ASP A 1 83 ? -11.336 -2.722 6.471 1.00 96.81 83 ASP A C 1
ATOM 688 O O . ASP A 1 83 ? -12.175 -1.892 6.789 1.00 96.81 83 ASP A O 1
ATOM 692 N N . PHE A 1 84 ? -10.034 -2.475 6.624 1.00 95.00 84 PHE A N 1
ATOM 693 C CA . PHE A 1 84 ? -9.545 -1.223 7.197 1.00 95.00 84 PHE A CA 1
ATOM 694 C C . PHE A 1 84 ? -9.851 0.010 6.322 1.00 95.00 84 PHE A C 1
ATOM 696 O O . PHE A 1 84 ? -10.146 1.079 6.855 1.00 95.00 84 PHE A O 1
ATOM 703 N N . ILE A 1 85 ? -9.773 -0.099 4.988 1.00 95.56 85 ILE A N 1
ATOM 704 C CA . ILE A 1 85 ? -9.969 1.053 4.084 1.00 95.56 85 ILE A CA 1
ATOM 705 C C . ILE A 1 85 ? -11.424 1.250 3.616 1.00 95.56 85 ILE A C 1
ATOM 707 O O . ILE A 1 85 ? -11.773 2.371 3.226 1.00 95.56 85 ILE A O 1
ATOM 711 N N . TYR A 1 86 ? -12.262 0.204 3.656 1.00 94.88 86 TYR A N 1
ATOM 712 C CA . TYR A 1 86 ? -13.672 0.231 3.221 1.00 94.88 86 TYR A CA 1
ATOM 713 C C . TYR A 1 8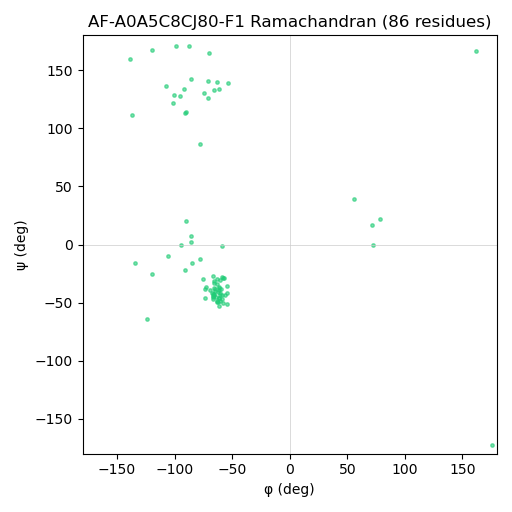6 ? -14.690 -0.116 4.313 1.00 94.88 86 TYR A C 1
ATOM 715 O O . TYR A 1 86 ? -15.845 0.302 4.209 1.00 94.88 86 TYR A O 1
ATOM 723 N N . GLY A 1 87 ? -14.291 -0.871 5.333 1.00 81.50 87 GLY A N 1
ATOM 724 C CA . GLY A 1 87 ? -15.132 -1.254 6.461 1.00 81.50 87 GLY A CA 1
ATOM 725 C C . GLY A 1 87 ? -15.268 -0.103 7.449 1.00 81.50 87 GLY A C 1
ATOM 726 O O . GLY A 1 87 ? -14.507 0.011 8.406 1.00 81.50 87 GLY A O 1
ATOM 727 N N . ASN A 1 88 ? -16.247 0.761 7.193 1.00 54.22 88 ASN A N 1
ATOM 728 C CA . ASN A 1 88 ? -16.931 1.487 8.263 1.00 54.22 88 ASN A CA 1
ATOM 729 C C . ASN A 1 88 ? -17.966 0.568 8.910 1.00 54.22 88 ASN A C 1
ATOM 731 O O . ASN A 1 88 ? -18.765 -0.018 8.143 1.00 54.22 88 ASN A O 1
#

Solvent-accessible surface area (backbone atoms only — not comparable to full-atom values): 4934 Å² total; per-residue (Å²): 132,59,68,63,34,52,51,52,40,48,53,54,53,4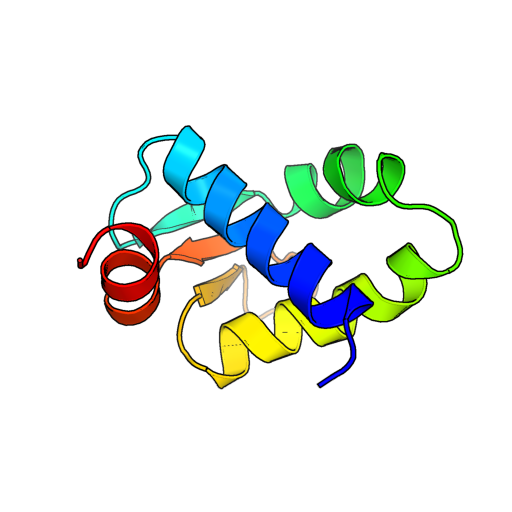8,50,41,55,75,67,68,58,51,64,71,38,70,47,47,36,62,49,48,68,74,47,53,46,74,75,43,53,81,71,52,49,72,37,50,61,59,17,53,50,48,38,41,76,73,46,27,29,46,81,40,58,57,93,84,76,81,50,67,55,22,40,23,30,26,64,61,28,43,41,68,76,69,57,125

Nearest PDB structures (foldseek):
  6i6k-assembly1_B  TM=4.962E-01  e=2.118E-01  Papaver somniferum
  5ujm-assembly1_B  TM=5.613E-01  e=3.861E-01  Homo sapiens
  3p9k-assembly2_C  TM=5.020E-01  e=1.981E-01  Lolium perenne
  7xvl-assembly1_o  TM=5.972E-01  e=7.038E-01  Homo sapiens
  6i5z-assembly2_B  TM=4.457E-01  e=4.716E-01  Papaver somniferum

Foldseek 3Di:
DDVLLVVLLVVVLVVCVVVVHDAFDFDFVCCVVPPVLVVDDPVSNVCNVVSVVVCVVVVQWDWDDDPPPDDGGGTGGHPVVVCVSPVD

Sequence (88 aa):
MNEIIRKIYTDILNKMRYNDFRVDDLLPMKWICLTYRFQLNPEEQRYLGEAIEYLISNGYVTLEGTNEGRIIDGLVLTQAGYDFIYGN

Secondary structure (DSSP, 8-state):
--HHHHHHHHHHHHHHHHTTPPTT-EEEHHHIIIIIHHHS-TTGGGGHHHHHHHHHHTTSEEEEE-TTTS-EEEEEEPHHHHHHHH--

Mean predicted aligned error: 3.88 Å

pLDDT: mean 92.39, std 10.95, range [52.25, 98.31]

Radius of gyration: 12.48 Å; Cα contacts (8 Å, |Δi|>4): 106; chains: 1; bounding box: 33×31×26 Å